Protein AF-M0JPA0-F1 (afdb_monomer)

pLDDT: mean 75.86, std 19.76, range [36.34, 96.12]

Solvent-accessible surface area (backbone atoms only — not comparable to full-atom values): 8703 Å² total; per-residue (Å²): 138,86,82,82,80,77,82,80,72,77,77,80,77,82,48,93,66,54,75,71,57,36,39,52,51,36,43,77,60,64,25,56,54,68,60,47,48,53,40,27,47,50,42,31,43,78,72,71,44,73,45,43,54,79,42,71,69,46,37,54,45,52,39,51,20,42,52,55,28,49,36,62,58,42,72,42,94,70,79,52,54,17,55,51,54,22,38,56,54,23,39,57,48,49,53,71,74,44,82,67,67,66,46,50,35,76,86,46,50,45,56,50,38,53,47,46,22,47,35,35,29,66,62,34,40,74,71,63,37,51,94,77,70,86,80,76,72,74,70,79,84,74,88,69,80,83,84,129

Mean predicted aligned error: 11.28 Å

Foldseek 3Di:
DDDDPPPPPPDDDQDPDDPVLLQVLQVLLVAGLVQLLVQLCVQCVVVVHFKDDLDVVSLVSSLVSSQVSSCVRSVDPDDQQLLSVQLNVLSVVLSVVDPDIDHGCSPPVSSSSSSSSSRRSVVSVVVVSGPDDDPPPDDPCPPDDDDD

Radius of gyration: 16.97 Å; Cα contacts (8 Å, |Δi|>4): 150; chains: 1; bounding box: 58×54×35 Å

Sequence (148 aa):
MTTQRSTDNPKPKRVNIDSTQFQEVFANYGISLPDMEDALTSRLNDRGWKTYEPTDQFRDALCRSFRDAYLQESEKLVIPDAVDAAAEDATYWIARRYSAKGEALEDQIVPTYLGLIASVIPEYSRRGLDPHGEVQFLPPEDGTAPPR

Organism: NCBI:txid662475

Secondary structure (DSSP, 8-state):
---------PPPP-----HHHHHHHHHTTT--HHHHHHHHHHHHHHTT--B---SHHHHHHHHHHHHHHHHHH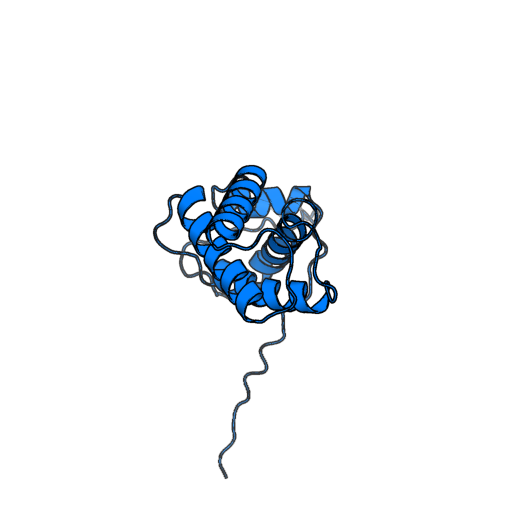H--SS--HHHHHHHHHHHHHHHHH--STT-BIIIIIHHHHHHHHHHHHHHHHHTT---S------------PPP-

Structure (mmCIF, N/CA/C/O backbone):
data_AF-M0JPA0-F1
#
_entry.id   AF-M0JPA0-F1
#
loop_
_atom_site.group_PDB
_atom_site.id
_atom_site.type_symbol
_atom_site.label_atom_id
_atom_site.label_alt_id
_atom_site.label_comp_id
_atom_site.label_asym_id
_atom_site.label_entity_id
_atom_site.label_seq_id
_atom_site.pdbx_PDB_ins_code
_atom_site.Cartn_x
_atom_site.Cartn_y
_atom_site.Cartn_z
_atom_site.occupancy
_atom_site.B_iso_or_equiv
_atom_site.auth_seq_id
_atom_site.auth_comp_id
_atom_site.auth_asym_id
_atom_site.auth_atom_id
_atom_site.pdbx_PDB_model_num
ATOM 1 N N . MET A 1 1 ? 9.230 -43.825 3.239 1.00 41.62 1 MET A N 1
ATOM 2 C CA . MET A 1 1 ? 9.476 -42.669 4.127 1.00 41.62 1 MET A CA 1
ATOM 3 C C . MET A 1 1 ? 9.534 -41.440 3.237 1.00 41.62 1 MET A C 1
ATOM 5 O O . MET A 1 1 ? 10.427 -41.363 2.407 1.00 41.62 1 MET A O 1
ATOM 9 N N . THR A 1 2 ? 8.520 -40.577 3.301 1.00 36.34 2 THR A N 1
ATOM 10 C CA . THR A 1 2 ? 8.343 -39.438 2.383 1.00 36.34 2 THR A CA 1
ATOM 11 C C . THR A 1 2 ? 8.893 -38.180 3.043 1.00 36.34 2 THR A C 1
ATOM 13 O O . THR A 1 2 ? 8.394 -37.768 4.085 1.00 36.34 2 THR A O 1
ATOM 16 N N . THR A 1 3 ? 9.930 -37.585 2.460 1.00 39.16 3 THR A N 1
ATOM 17 C CA . THR A 1 3 ? 10.554 -36.358 2.967 1.00 39.16 3 THR A CA 1
ATOM 18 C C . THR A 1 3 ? 9.770 -35.142 2.467 1.00 39.16 3 THR A C 1
ATOM 20 O O . THR A 1 3 ? 9.859 -34.792 1.291 1.00 39.16 3 THR A O 1
ATOM 23 N N . GLN A 1 4 ? 8.993 -34.499 3.344 1.00 39.09 4 GLN A N 1
ATOM 24 C CA . GLN A 1 4 ? 8.425 -33.169 3.096 1.00 39.09 4 GLN A CA 1
ATOM 25 C C . GLN A 1 4 ? 9.561 -32.136 3.077 1.00 39.09 4 GLN A C 1
ATOM 27 O O . GLN A 1 4 ? 10.191 -31.875 4.100 1.00 39.09 4 GLN A O 1
ATOM 32 N N . ARG A 1 5 ? 9.830 -31.539 1.910 1.00 38.91 5 ARG A N 1
ATOM 33 C CA . ARG A 1 5 ? 10.585 -30.283 1.814 1.00 38.91 5 ARG A CA 1
ATOM 34 C C . ARG A 1 5 ? 9.659 -29.149 2.244 1.00 38.91 5 ARG A C 1
ATOM 36 O O . ARG A 1 5 ? 8.875 -28.660 1.438 1.00 38.91 5 ARG A O 1
ATOM 43 N N . SER A 1 6 ? 9.751 -28.740 3.503 1.00 40.25 6 SER A N 1
ATOM 44 C CA . SER A 1 6 ? 9.274 -27.426 3.925 1.00 40.25 6 SER A CA 1
ATOM 45 C C . SER A 1 6 ? 10.216 -26.386 3.324 1.00 40.25 6 SER A C 1
ATOM 47 O O . SER A 1 6 ? 11.359 -26.256 3.756 1.00 40.25 6 SER A O 1
ATOM 49 N N . THR A 1 7 ? 9.774 -25.689 2.281 1.00 40.88 7 THR A N 1
ATOM 50 C CA . THR A 1 7 ? 10.427 -24.471 1.794 1.00 40.88 7 THR A CA 1
ATOM 51 C C . THR A 1 7 ? 10.186 -23.366 2.819 1.00 40.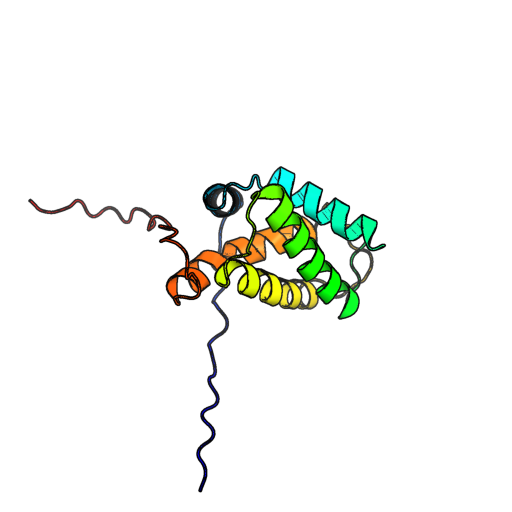88 7 THR A C 1
ATOM 53 O O . THR A 1 7 ? 9.255 -22.575 2.692 1.00 40.88 7 THR A O 1
ATOM 56 N N . ASP A 1 8 ? 10.998 -23.370 3.876 1.00 36.84 8 ASP A N 1
ATOM 57 C CA . ASP A 1 8 ? 11.155 -22.260 4.813 1.00 36.84 8 ASP A CA 1
ATOM 58 C C . ASP A 1 8 ? 11.841 -21.124 4.048 1.00 36.84 8 ASP A C 1
ATOM 60 O O . ASP A 1 8 ? 13.065 -21.034 3.981 1.00 36.84 8 ASP A O 1
ATOM 64 N N . ASN A 1 9 ? 11.046 -20.338 3.323 1.00 40.16 9 ASN A N 1
ATOM 65 C CA . ASN A 1 9 ? 11.548 -19.161 2.636 1.00 40.16 9 ASN A CA 1
ATOM 66 C C . ASN A 1 9 ? 11.737 -18.088 3.722 1.00 40.16 9 ASN A C 1
ATOM 68 O O . ASN A 1 9 ? 10.741 -17.654 4.312 1.00 40.16 9 ASN A O 1
ATOM 72 N N . PRO A 1 10 ? 12.975 -17.683 4.062 1.00 42.41 10 PRO A N 1
ATOM 73 C CA . PRO A 1 10 ? 13.196 -16.770 5.171 1.00 42.41 10 PRO A CA 1
ATOM 74 C C . PRO A 1 10 ? 12.540 -15.431 4.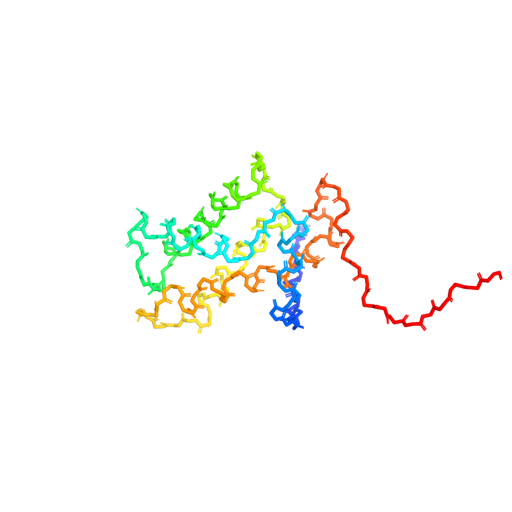846 1.00 42.41 10 PRO A C 1
ATOM 76 O O . PRO A 1 10 ? 12.880 -14.793 3.841 1.00 42.41 10 PRO A O 1
ATOM 79 N N . LYS A 1 11 ? 11.597 -15.015 5.702 1.00 45.84 11 LYS A N 1
ATOM 80 C CA . LYS A 1 11 ? 10.946 -13.702 5.613 1.00 45.84 11 LYS A CA 1
ATOM 81 C C . LYS A 1 11 ? 12.022 -12.618 5.470 1.00 45.84 11 LYS A C 1
ATOM 83 O O . LYS A 1 11 ? 13.014 -12.663 6.209 1.00 45.84 11 LYS A O 1
ATOM 88 N N . PRO A 1 12 ? 11.879 -11.684 4.521 1.00 42.75 12 PRO A N 1
ATOM 89 C CA . PRO A 1 12 ? 12.904 -10.688 4.244 1.00 42.75 12 PRO A CA 1
ATOM 90 C C . PRO A 1 12 ? 13.211 -9.852 5.494 1.00 42.75 12 PRO A C 1
ATOM 92 O O . PRO A 1 12 ? 12.316 -9.465 6.252 1.00 42.75 12 PRO A O 1
ATOM 95 N N . LYS A 1 13 ? 14.504 -9.600 5.741 1.00 44.31 13 LYS A N 1
ATOM 96 C CA . LYS A 1 13 ? 14.943 -8.685 6.801 1.00 44.31 13 LYS A CA 1
ATOM 97 C C . LYS A 1 13 ? 14.531 -7.270 6.398 1.00 44.31 13 LYS A C 1
ATOM 99 O O . LYS A 1 13 ? 14.837 -6.846 5.291 1.00 44.31 13 LYS A O 1
ATOM 104 N N . ARG A 1 14 ? 13.867 -6.548 7.306 1.00 45.69 14 ARG A N 1
ATOM 105 C CA . ARG A 1 14 ? 13.500 -5.137 7.111 1.00 45.69 14 ARG A CA 1
ATOM 106 C C . ARG A 1 14 ? 14.765 -4.327 6.836 1.00 45.69 14 ARG A C 1
ATOM 108 O O . ARG A 1 14 ? 15.631 -4.247 7.707 1.00 45.69 14 ARG A O 1
ATOM 115 N N . VAL A 1 15 ? 14.873 -3.764 5.640 1.00 45.22 15 VAL A N 1
ATOM 116 C CA . VAL A 1 15 ? 15.896 -2.767 5.327 1.00 45.22 15 VAL A CA 1
ATOM 117 C C . VAL A 1 15 ? 15.430 -1.459 5.969 1.00 45.22 15 VAL A C 1
ATOM 119 O O . VAL A 1 15 ? 14.262 -1.093 5.842 1.00 45.22 15 VAL A O 1
ATOM 122 N N . ASN A 1 16 ? 16.293 -0.801 6.743 1.00 42.91 16 ASN A N 1
ATOM 123 C CA . ASN A 1 16 ? 15.971 0.493 7.340 1.00 42.91 16 ASN A CA 1
ATOM 124 C C . ASN A 1 16 ? 16.160 1.548 6.245 1.00 42.91 16 ASN A C 1
ATOM 126 O O . ASN A 1 16 ? 17.289 1.934 5.961 1.00 42.91 16 ASN A O 1
ATOM 130 N N . ILE A 1 17 ? 15.071 1.878 5.560 1.00 53.06 17 ILE A N 1
ATOM 131 C CA . ILE A 1 17 ? 15.037 2.788 4.417 1.00 53.06 17 ILE A CA 1
ATOM 132 C C . ILE A 1 17 ? 14.439 4.112 4.919 1.00 53.06 17 ILE A C 1
ATOM 134 O O . ILE A 1 17 ? 13.394 4.100 5.569 1.00 53.06 17 ILE A O 1
ATOM 138 N N . ASP A 1 18 ? 15.124 5.232 4.683 1.00 60.00 18 ASP A N 1
ATOM 139 C CA . ASP A 1 18 ? 14.620 6.575 5.007 1.00 60.00 18 ASP A CA 1
ATOM 140 C C . ASP A 1 18 ? 13.542 7.020 4.001 1.00 60.00 18 ASP A C 1
ATOM 142 O O . ASP A 1 18 ? 13.495 6.537 2.869 1.00 60.00 18 ASP A O 1
ATOM 146 N N . SER A 1 19 ? 12.694 7.983 4.378 1.00 57.53 19 SER A N 1
ATOM 147 C CA . SER A 1 19 ? 11.539 8.424 3.572 1.00 57.53 19 SER A CA 1
ATOM 148 C C . SER A 1 19 ? 11.883 8.814 2.128 1.00 57.53 19 SER A C 1
ATOM 150 O O . SER A 1 19 ? 11.114 8.538 1.210 1.00 57.53 19 SER A O 1
ATOM 152 N N . THR A 1 20 ? 13.063 9.398 1.912 1.00 61.78 20 THR A N 1
ATOM 153 C CA . THR A 1 20 ? 13.574 9.758 0.580 1.00 61.78 20 THR A CA 1
ATOM 154 C C . THR A 1 20 ? 13.794 8.531 -0.303 1.00 61.78 20 THR A C 1
ATOM 156 O O . THR A 1 20 ? 13.445 8.541 -1.479 1.00 61.78 20 THR A O 1
ATOM 159 N N . GLN A 1 21 ? 14.304 7.442 0.269 1.00 70.38 21 GLN A N 1
ATOM 160 C CA . GLN A 1 21 ? 14.533 6.204 -0.467 1.00 70.38 21 GLN A CA 1
ATOM 161 C C . GLN A 1 21 ? 13.214 5.469 -0.769 1.00 70.38 21 GLN A C 1
ATOM 163 O O . GLN A 1 21 ? 13.128 4.772 -1.776 1.00 70.38 21 GLN A O 1
ATOM 168 N N . PHE A 1 22 ? 12.152 5.644 0.035 1.00 77.44 22 PHE A N 1
ATOM 169 C CA . PHE A 1 22 ? 10.819 5.126 -0.322 1.00 77.44 22 PHE A CA 1
ATOM 170 C C . PHE A 1 22 ? 10.293 5.767 -1.603 1.00 77.44 22 PHE A C 1
ATOM 172 O O . PHE A 1 22 ? 9.773 5.072 -2.477 1.00 77.44 22 PHE A O 1
ATOM 179 N N . GLN A 1 23 ? 10.454 7.087 -1.716 1.00 78.25 23 GLN A N 1
ATOM 180 C CA . GLN A 1 23 ? 10.022 7.837 -2.887 1.00 78.25 23 GLN A CA 1
ATOM 181 C C . GLN A 1 23 ? 10.764 7.376 -4.148 1.00 78.25 23 GLN A C 1
ATOM 183 O O . GLN A 1 23 ? 10.131 7.186 -5.182 1.00 78.25 23 GLN A O 1
ATOM 188 N N . GLU A 1 24 ? 12.073 7.121 -4.057 1.00 81.25 24 GLU A N 1
ATOM 189 C CA . GLU A 1 24 ? 12.865 6.588 -5.175 1.00 81.25 24 GLU A CA 1
ATOM 190 C C . GLU A 1 24 ? 12.394 5.194 -5.616 1.00 81.25 24 GLU A C 1
ATOM 192 O O . GLU A 1 24 ? 12.309 4.920 -6.814 1.00 81.25 24 GLU A O 1
ATOM 197 N N . VAL A 1 25 ? 12.028 4.317 -4.672 1.00 82.62 25 VAL A N 1
ATOM 198 C CA . VAL A 1 25 ? 11.514 2.977 -5.000 1.00 82.62 25 VAL A CA 1
ATOM 199 C C . VAL A 1 25 ? 10.234 3.074 -5.826 1.00 82.62 25 VAL A C 1
ATOM 201 O O . VAL A 1 25 ? 10.158 2.433 -6.869 1.00 82.62 25 VAL A O 1
ATOM 204 N N . PHE A 1 26 ? 9.246 3.867 -5.404 1.00 84.00 26 PHE A N 1
ATOM 205 C CA . PHE A 1 26 ? 7.999 4.027 -6.164 1.00 84.00 26 PHE A CA 1
ATOM 206 C C . PHE A 1 26 ? 8.211 4.777 -7.486 1.00 84.00 26 PHE A C 1
ATOM 208 O O . PHE A 1 26 ? 7.635 4.379 -8.503 1.00 84.00 26 PHE A O 1
ATOM 215 N N . ALA A 1 27 ? 9.109 5.766 -7.514 1.00 85.81 27 ALA A N 1
ATOM 216 C CA . ALA A 1 27 ? 9.463 6.485 -8.734 1.00 85.81 27 ALA A CA 1
ATOM 217 C C . ALA A 1 27 ? 10.040 5.552 -9.813 1.00 85.81 27 ALA A C 1
ATOM 219 O O . ALA A 1 27 ? 9.713 5.708 -10.989 1.00 85.81 27 ALA A O 1
ATOM 220 N N . ASN A 1 28 ? 10.803 4.519 -9.431 1.00 85.00 28 ASN A N 1
ATOM 221 C CA . ASN A 1 28 ? 11.289 3.495 -10.369 1.00 85.00 28 ASN A CA 1
ATOM 222 C C . ASN A 1 28 ? 10.156 2.689 -11.029 1.00 85.00 28 ASN A C 1
ATOM 224 O O . ASN A 1 28 ? 10.339 2.129 -12.109 1.00 85.00 28 ASN A O 1
ATOM 228 N N . TYR A 1 29 ? 8.974 2.642 -10.411 1.00 81.94 29 TYR A N 1
ATOM 229 C CA . TYR A 1 29 ? 7.777 2.035 -10.996 1.00 81.94 29 TYR A CA 1
ATOM 230 C C . TYR A 1 29 ? 6.888 3.035 -11.742 1.0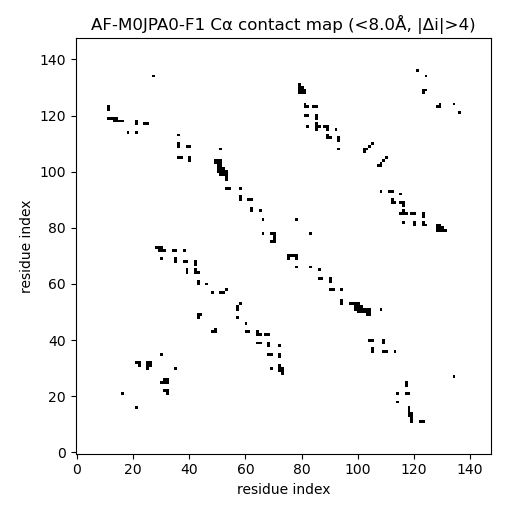0 81.94 29 TYR A C 1
ATOM 232 O O . TYR A 1 29 ? 5.838 2.620 -12.233 1.00 81.94 29 TYR A O 1
ATOM 240 N N . GLY A 1 30 ? 7.314 4.295 -11.867 1.00 84.81 30 GLY A N 1
ATOM 241 C CA . GLY A 1 30 ? 6.542 5.377 -12.479 1.00 84.81 30 GLY A CA 1
ATOM 242 C C . GLY A 1 30 ? 5.479 5.970 -11.557 1.00 84.81 30 GLY A C 1
ATOM 243 O O . GLY A 1 30 ? 4.587 6.650 -12.043 1.00 84.81 30 GLY A O 1
ATOM 244 N N . ILE A 1 31 ? 5.556 5.705 -10.250 1.00 88.69 31 ILE A N 1
ATOM 245 C CA . ILE A 1 31 ? 4.539 6.098 -9.274 1.00 88.69 31 ILE A CA 1
ATOM 246 C C . ILE A 1 31 ? 5.088 7.195 -8.363 1.00 88.69 31 ILE A C 1
ATOM 248 O O . ILE A 1 31 ? 6.174 7.080 -7.793 1.00 88.69 31 ILE A O 1
ATOM 252 N N . SER A 1 32 ? 4.299 8.245 -8.181 1.00 90.38 32 SER A N 1
ATOM 253 C CA . SER A 1 32 ? 4.526 9.280 -7.177 1.00 90.38 32 SER A CA 1
ATOM 254 C C . SER A 1 32 ? 4.013 8.803 -5.816 1.00 90.38 32 SER A C 1
ATOM 256 O O . SER A 1 32 ? 2.885 8.330 -5.701 1.00 90.38 32 SER A O 1
ATOM 258 N N . LEU A 1 33 ? 4.850 8.891 -4.776 1.00 87.69 33 LEU A N 1
ATOM 259 C CA . LEU A 1 33 ? 4.483 8.423 -3.435 1.00 87.69 33 LEU A CA 1
ATOM 260 C C . LEU A 1 33 ? 3.250 9.161 -2.866 1.00 87.69 33 LEU A C 1
ATOM 262 O O . LEU A 1 33 ? 2.349 8.461 -2.411 1.00 87.69 33 LEU A O 1
ATOM 266 N N . PRO A 1 34 ? 3.145 10.506 -2.941 1.00 89.75 34 PRO A N 1
ATOM 267 C CA . PRO A 1 34 ? 1.934 11.216 -2.517 1.00 89.75 34 PRO A CA 1
ATOM 268 C C . PRO A 1 34 ? 0.675 10.770 -3.269 1.00 89.75 34 PRO A C 1
ATOM 270 O O . PRO A 1 34 ? -0.350 10.509 -2.647 1.00 89.75 34 PRO A O 1
ATOM 273 N N . ASP A 1 35 ? 0.762 10.601 -4.592 1.00 91.31 35 ASP A N 1
ATOM 274 C CA . ASP A 1 35 ? -0.394 10.180 -5.395 1.00 91.31 35 ASP A CA 1
ATOM 275 C C . ASP A 1 35 ? -0.817 8.741 -5.044 1.00 91.31 35 ASP A C 1
ATOM 277 O O . ASP A 1 35 ? -2.004 8.427 -4.960 1.00 91.31 35 ASP A O 1
ATOM 281 N N . MET A 1 36 ? 0.149 7.874 -4.723 1.00 93.19 36 MET A N 1
ATOM 282 C CA . MET A 1 36 ? -0.112 6.521 -4.230 1.00 93.19 36 MET A CA 1
ATOM 283 C C . MET A 1 36 ? -0.761 6.508 -2.837 1.00 93.19 36 MET A C 1
ATOM 285 O O . MET A 1 36 ? -1.626 5.668 -2.575 1.00 93.19 36 MET A O 1
ATOM 289 N N . GLU A 1 37 ? -0.355 7.408 -1.937 1.00 92.19 37 GLU A N 1
ATOM 290 C CA . GLU A 1 37 ? -0.963 7.579 -0.610 1.00 92.19 37 GLU A CA 1
ATOM 291 C C . GLU A 1 37 ? -2.424 8.028 -0.725 1.00 92.19 37 GLU A C 1
ATOM 293 O O . GLU A 1 37 ? -3.312 7.415 -0.115 1.00 92.19 37 GLU A O 1
ATOM 298 N N . ASP A 1 38 ? -2.687 9.031 -1.562 1.00 92.50 38 ASP A N 1
ATOM 299 C CA . ASP A 1 38 ? -4.030 9.548 -1.825 1.00 92.50 38 ASP A CA 1
ATOM 300 C C . ASP A 1 38 ? -4.917 8.490 -2.497 1.00 92.50 38 ASP A C 1
ATOM 302 O O . ASP A 1 38 ? -6.041 8.232 -2.046 1.00 92.50 38 ASP A O 1
ATOM 306 N N . ALA A 1 39 ? -4.406 7.807 -3.526 1.00 93.88 39 ALA A N 1
ATOM 307 C CA . ALA A 1 39 ? -5.128 6.746 -4.219 1.00 93.88 39 ALA A CA 1
ATOM 308 C C . ALA A 1 39 ? -5.459 5.578 -3.277 1.00 93.88 39 ALA A C 1
ATOM 310 O O . ALA A 1 39 ? -6.605 5.122 -3.232 1.00 93.88 39 ALA A O 1
ATOM 311 N N . LEU A 1 40 ? -4.500 5.109 -2.471 1.00 94.88 40 LEU A N 1
ATOM 312 C CA . LEU A 1 40 ? -4.731 4.027 -1.511 1.00 94.88 40 LEU A CA 1
ATOM 313 C C . LEU A 1 40 ? -5.774 4.417 -0.453 1.00 94.88 40 LEU A C 1
ATOM 315 O O . LEU A 1 40 ? -6.685 3.634 -0.159 1.00 94.88 40 LEU A O 1
ATOM 319 N N . THR A 1 41 ? -5.676 5.630 0.089 1.00 93.44 41 THR A N 1
ATOM 320 C CA . THR A 1 41 ? -6.631 6.159 1.072 1.00 93.44 41 THR A CA 1
ATOM 321 C C . THR A 1 41 ? -8.033 6.262 0.474 1.00 93.44 41 THR A C 1
ATOM 323 O O . THR A 1 41 ? -9.004 5.794 1.075 1.00 93.44 41 THR A O 1
ATOM 326 N N . SER A 1 42 ? -8.146 6.794 -0.745 1.00 94.00 42 SER A N 1
ATOM 327 C CA . SER A 1 42 ? -9.404 6.871 -1.492 1.00 94.00 42 SER A CA 1
ATOM 328 C C . SER A 1 42 ? -10.032 5.485 -1.687 1.00 94.00 42 SER A C 1
ATOM 330 O O . SER A 1 42 ? -11.194 5.279 -1.335 1.00 94.00 42 SER A O 1
ATOM 332 N N . ARG A 1 43 ? -9.250 4.484 -2.117 1.00 94.31 43 ARG A N 1
ATOM 333 C CA . ARG A 1 43 ? -9.732 3.105 -2.319 1.00 94.31 43 ARG A CA 1
ATOM 334 C C . ARG A 1 43 ? -10.186 2.424 -1.028 1.00 94.31 43 ARG A C 1
ATOM 336 O O . ARG A 1 43 ? -11.152 1.660 -1.044 1.00 94.31 43 ARG A O 1
ATOM 343 N N . LEU A 1 44 ? -9.509 2.669 0.093 1.00 93.75 44 LEU A N 1
ATOM 344 C CA . LEU A 1 44 ? -9.946 2.175 1.403 1.00 93.75 44 LEU A CA 1
ATOM 345 C C . LEU A 1 44 ? -11.272 2.815 1.832 1.00 93.75 44 LEU A C 1
ATOM 347 O O . LEU A 1 44 ? -12.189 2.093 2.236 1.00 93.75 44 LEU A O 1
ATOM 351 N N . ASN A 1 45 ? -11.399 4.132 1.657 1.00 92.44 45 ASN A N 1
ATOM 352 C CA . ASN A 1 45 ? -12.620 4.875 1.960 1.00 92.44 45 ASN A CA 1
ATOM 353 C C . ASN A 1 45 ? -13.811 4.400 1.114 1.00 92.44 45 ASN A C 1
ATOM 355 O O . ASN A 1 45 ? -14.887 4.161 1.667 1.00 92.44 45 ASN A O 1
ATOM 359 N N . ASP A 1 46 ? -13.614 4.180 -0.189 1.00 93.69 46 ASP A N 1
ATOM 360 C CA . ASP A 1 46 ? -14.634 3.643 -1.105 1.00 93.69 46 ASP A CA 1
ATOM 361 C C . ASP A 1 46 ? -15.121 2.248 -0.689 1.00 93.69 46 ASP A C 1
ATOM 363 O O . ASP A 1 46 ? -16.286 1.892 -0.872 1.00 93.69 46 ASP A O 1
ATOM 367 N N . ARG A 1 47 ? -14.234 1.451 -0.084 1.00 92.50 47 ARG A N 1
ATOM 368 C CA . ARG A 1 47 ? -14.546 0.123 0.466 1.00 92.50 47 ARG A CA 1
ATOM 369 C C . ARG A 1 47 ? -15.150 0.176 1.875 1.00 92.50 47 ARG A C 1
ATOM 371 O O . ARG A 1 47 ? -15.421 -0.877 2.449 1.00 92.50 47 ARG A O 1
ATOM 378 N N . GLY A 1 48 ? -15.378 1.369 2.425 1.00 93.12 48 GLY A N 1
ATOM 379 C CA . GLY A 1 48 ? -16.004 1.585 3.731 1.00 93.12 48 GLY A CA 1
ATOM 380 C C . GLY A 1 48 ? -15.036 1.614 4.916 1.00 93.12 48 GLY A C 1
ATOM 381 O O . GLY A 1 48 ? -15.489 1.696 6.058 1.00 93.12 48 GLY A O 1
ATOM 382 N N . TRP A 1 49 ? -13.725 1.585 4.676 1.00 92.12 49 TRP A N 1
ATOM 383 C CA . TRP A 1 49 ? -12.709 1.643 5.725 1.00 92.12 49 TRP A CA 1
ATOM 384 C C . TRP A 1 49 ? -12.198 3.071 5.865 1.00 92.12 49 TRP A C 1
ATOM 386 O O . TRP A 1 49 ? -11.476 3.553 5.004 1.00 92.12 49 TRP A O 1
ATOM 396 N N . LYS A 1 50 ? -12.573 3.738 6.962 1.00 88.19 50 LYS A N 1
ATOM 397 C CA . LYS A 1 50 ? -12.096 5.093 7.308 1.00 88.19 50 LYS A CA 1
ATOM 398 C C . LYS A 1 50 ? -11.026 5.097 8.394 1.00 88.19 50 LYS A C 1
ATOM 400 O O . LYS A 1 50 ? -10.301 6.070 8.561 1.00 88.19 50 LYS A O 1
ATOM 405 N N . THR A 1 51 ? -10.961 4.020 9.166 1.00 89.38 51 THR A N 1
ATOM 406 C CA . THR A 1 51 ? -10.006 3.829 10.255 1.00 89.38 51 THR A CA 1
ATOM 407 C C . THR A 1 51 ? -9.474 2.410 10.216 1.00 89.38 51 THR A C 1
ATOM 409 O O . THR A 1 51 ? -10.070 1.514 9.611 1.00 89.38 51 THR A O 1
ATOM 412 N N . TYR A 1 52 ? -8.331 2.209 10.862 1.00 88.12 52 TYR A N 1
ATOM 413 C CA . TYR A 1 52 ? -7.747 0.892 11.021 1.00 88.12 52 TYR A CA 1
ATOM 414 C C . TYR A 1 52 ? -8.655 -0.037 11.821 1.00 88.12 52 TYR A C 1
ATOM 416 O O . TYR A 1 52 ? -9.109 0.318 12.915 1.00 88.12 52 TYR A O 1
ATOM 424 N N . GLU A 1 53 ? -8.815 -1.267 11.333 1.00 89.69 53 GLU A N 1
ATOM 425 C CA . GLU A 1 53 ? -9.412 -2.360 12.091 1.00 89.69 53 GLU A CA 1
ATOM 426 C C . GLU A 1 53 ? -8.484 -3.583 12.083 1.00 89.69 53 GLU A C 1
ATOM 428 O O . GLU A 1 53 ? -8.079 -4.027 11.009 1.00 89.69 53 GLU A O 1
ATOM 433 N N . PRO A 1 54 ? -8.162 -4.185 13.244 1.00 87.75 54 PRO A N 1
ATOM 434 C CA . PRO A 1 54 ? -7.280 -5.350 13.325 1.00 87.75 54 PRO A CA 1
ATOM 435 C C . PRO A 1 54 ? -8.030 -6.637 12.943 1.00 87.75 54 PRO A C 1
ATOM 437 O O . PRO A 1 54 ? -8.207 -7.544 13.754 1.00 87.75 54 PRO A O 1
ATOM 440 N N . THR A 1 55 ? -8.523 -6.700 11.708 1.00 91.19 55 THR A N 1
ATOM 441 C CA . THR A 1 55 ? -9.285 -7.832 11.168 1.00 91.19 55 THR A CA 1
ATOM 442 C C . THR A 1 55 ? -8.663 -8.330 9.873 1.00 91.19 55 THR A C 1
ATOM 444 O O . THR A 1 55 ? -8.058 -7.561 9.125 1.00 91.19 55 THR A O 1
ATOM 447 N N . ASP A 1 56 ? -8.854 -9.612 9.561 1.00 91.25 56 ASP A N 1
ATOM 448 C CA . ASP A 1 56 ? -8.413 -10.157 8.272 1.00 91.25 56 ASP A CA 1
ATOM 449 C C . ASP A 1 56 ? -9.131 -9.486 7.092 1.00 91.25 56 ASP A C 1
ATOM 451 O O . ASP A 1 56 ? -8.519 -9.258 6.056 1.00 91.25 56 ASP A O 1
ATOM 455 N N . GLN A 1 57 ? -10.382 -9.047 7.275 1.00 93.50 57 GLN A N 1
ATOM 456 C CA . GLN A 1 57 ? -11.115 -8.295 6.249 1.00 93.50 57 GLN A CA 1
ATOM 457 C C . GLN A 1 57 ? -10.455 -6.952 5.925 1.00 93.50 57 GLN A C 1
ATOM 459 O O . GLN A 1 57 ? -10.367 -6.584 4.755 1.00 93.50 57 GLN A O 1
ATOM 464 N N . PHE A 1 58 ? -9.973 -6.230 6.940 1.00 92.50 58 PHE A N 1
ATOM 465 C CA . PHE A 1 58 ? -9.231 -4.992 6.722 1.00 92.50 58 PHE A CA 1
ATOM 466 C C . PHE A 1 58 ? -7.911 -5.262 5.997 1.00 92.50 58 PHE A C 1
ATOM 468 O O . PHE A 1 58 ? -7.547 -4.520 5.093 1.00 92.50 58 PHE A O 1
ATOM 475 N N . ARG A 1 59 ? -7.205 -6.342 6.348 1.00 92.62 59 ARG A N 1
ATOM 476 C CA . ARG A 1 59 ? -5.949 -6.726 5.685 1.00 92.62 59 ARG A CA 1
ATOM 477 C C . ARG A 1 59 ? -6.167 -7.068 4.212 1.00 92.62 59 ARG A C 1
ATOM 479 O O . ARG A 1 59 ? -5.437 -6.567 3.359 1.00 92.62 59 ARG A O 1
ATOM 486 N N . ASP A 1 60 ? -7.200 -7.849 3.914 1.00 93.75 60 ASP A N 1
ATOM 487 C CA . ASP A 1 60 ? -7.596 -8.169 2.543 1.00 93.75 60 ASP A CA 1
ATOM 488 C C . ASP A 1 60 ? -7.991 -6.905 1.773 1.00 93.75 60 ASP A C 1
ATOM 490 O O . ASP A 1 60 ? -7.623 -6.740 0.608 1.00 93.75 60 ASP A O 1
ATOM 494 N N . ALA A 1 61 ? -8.721 -5.991 2.418 1.00 94.31 61 ALA A N 1
ATOM 495 C CA . ALA A 1 61 ? -9.084 -4.710 1.829 1.00 94.31 61 ALA A CA 1
ATOM 496 C C . ALA A 1 61 ? -7.853 -3.837 1.562 1.00 94.31 61 ALA A C 1
ATOM 498 O O . ALA A 1 61 ? -7.751 -3.283 0.477 1.00 94.31 61 ALA A O 1
ATOM 499 N N . LEU A 1 62 ? -6.900 -3.769 2.493 1.00 94.00 62 LEU A N 1
ATOM 500 C CA . LEU A 1 62 ? -5.657 -3.011 2.359 1.00 94.00 62 LEU A CA 1
ATOM 501 C C . LEU A 1 62 ? -4.814 -3.505 1.181 1.00 94.00 62 LEU A C 1
ATOM 503 O O . LEU A 1 62 ? -4.395 -2.704 0.348 1.00 94.00 62 LEU A O 1
ATOM 507 N N . CYS A 1 63 ? -4.635 -4.822 1.061 1.00 95.12 63 CYS A N 1
ATOM 508 C CA . CYS A 1 63 ? -3.915 -5.413 -0.064 1.00 95.12 63 CYS A CA 1
ATOM 509 C C . CYS A 1 63 ? -4.636 -5.150 -1.396 1.00 95.12 63 CYS A C 1
ATOM 511 O O . CYS A 1 63 ? -4.025 -4.679 -2.352 1.00 95.12 63 CYS A O 1
ATOM 513 N N . ARG A 1 64 ? -5.955 -5.377 -1.463 1.00 94.81 64 ARG A N 1
ATOM 514 C CA . ARG A 1 64 ? -6.738 -5.133 -2.688 1.00 94.81 64 ARG A CA 1
ATOM 515 C C . ARG A 1 64 ? -6.756 -3.659 -3.092 1.00 94.81 64 ARG A C 1
ATOM 517 O O . ARG A 1 64 ? -6.578 -3.365 -4.266 1.00 94.81 64 ARG A O 1
ATOM 524 N N . SER A 1 65 ? -6.932 -2.746 -2.139 1.00 96.12 65 SER A N 1
ATOM 525 C CA . SER A 1 65 ? -6.884 -1.303 -2.392 1.00 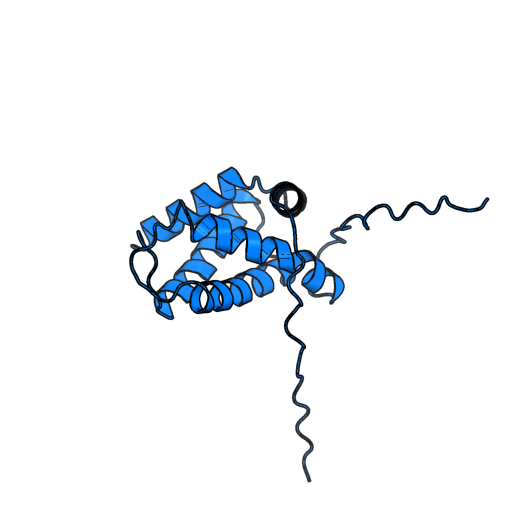96.12 65 SER A CA 1
ATOM 526 C C . SER A 1 65 ? -5.525 -0.868 -2.921 1.00 96.12 65 SER A C 1
ATOM 528 O O . SER A 1 65 ? -5.469 -0.047 -3.828 1.00 96.12 65 SER A O 1
ATOM 530 N N . PHE A 1 66 ? -4.440 -1.443 -2.400 1.00 95.88 66 PHE A N 1
ATOM 531 C CA . PHE A 1 66 ? -3.102 -1.184 -2.916 1.00 95.88 66 PHE A CA 1
ATOM 532 C C . PHE A 1 66 ? -2.936 -1.672 -4.351 1.00 95.88 66 PHE A C 1
ATOM 534 O O . PHE A 1 66 ? -2.394 -0.942 -5.169 1.00 95.88 66 PHE A O 1
ATOM 541 N N . ARG A 1 67 ? -3.426 -2.874 -4.673 1.00 94.69 67 ARG A N 1
ATOM 542 C CA . ARG A 1 67 ? -3.377 -3.411 -6.040 1.00 94.69 67 ARG A CA 1
ATOM 543 C C . ARG A 1 67 ? -4.105 -2.498 -7.028 1.00 94.69 67 ARG A C 1
ATOM 545 O O . ARG A 1 67 ? -3.553 -2.160 -8.071 1.00 94.69 67 ARG A O 1
ATOM 552 N N . ASP A 1 68 ? -5.308 -2.058 -6.667 1.00 94.12 68 ASP A N 1
ATOM 553 C CA . ASP A 1 68 ? -6.104 -1.146 -7.492 1.00 94.12 68 ASP A CA 1
ATOM 554 C C . ASP A 1 68 ? -5.422 0.224 -7.645 1.00 94.12 68 ASP A C 1
ATOM 556 O O . ASP A 1 68 ? -5.364 0.759 -8.751 1.00 94.12 68 ASP A O 1
ATOM 560 N N . ALA A 1 69 ? -4.883 0.777 -6.552 1.00 94.31 69 ALA A N 1
ATOM 561 C CA . ALA A 1 69 ? -4.141 2.037 -6.570 1.00 94.31 69 ALA A CA 1
ATOM 562 C C . ALA A 1 69 ? -2.869 1.926 -7.421 1.00 94.31 69 ALA A C 1
ATOM 564 O O . ALA A 1 69 ? -2.615 2.785 -8.252 1.00 94.31 69 ALA A O 1
ATOM 565 N N . TYR A 1 70 ? -2.115 0.831 -7.305 1.00 93.12 70 TYR A N 1
ATOM 566 C CA . TYR A 1 70 ? -0.895 0.620 -8.081 1.00 93.12 70 TYR A CA 1
ATOM 567 C C . TYR A 1 70 ? -1.190 0.596 -9.581 1.00 93.12 70 TYR A C 1
ATOM 569 O O . TYR A 1 70 ? -0.496 1.250 -10.353 1.00 93.12 70 TYR A O 1
ATOM 577 N N . LEU A 1 71 ? -2.210 -0.153 -10.009 1.00 92.12 71 LEU A N 1
ATOM 578 C CA . LEU A 1 71 ? -2.585 -0.244 -11.423 1.00 92.12 71 LEU A CA 1
ATOM 579 C C . LEU A 1 71 ? -3.084 1.099 -11.970 1.00 92.12 71 LEU A C 1
ATOM 581 O O . LEU A 1 71 ? -2.809 1.425 -13.122 1.00 92.12 71 LEU A O 1
ATOM 585 N N . GLN A 1 72 ? -3.785 1.879 -11.143 1.00 91.56 72 GLN A N 1
ATOM 586 C CA . GLN A 1 72 ? -4.215 3.228 -11.497 1.00 91.56 72 GLN A CA 1
ATOM 587 C C . GLN A 1 72 ? -3.021 4.176 -11.662 1.00 91.56 72 GLN A C 1
ATOM 589 O O . GLN A 1 72 ? -2.888 4.792 -12.714 1.00 91.56 72 GLN A O 1
ATOM 594 N N . GLU A 1 73 ? -2.150 4.263 -10.656 1.00 91.94 73 GLU A N 1
ATOM 595 C CA . GLU A 1 73 ? -1.074 5.261 -10.611 1.00 91.94 73 GLU A CA 1
ATOM 596 C C . GLU A 1 73 ? 0.122 4.907 -11.502 1.00 91.94 73 GLU A C 1
ATOM 598 O O . GLU A 1 73 ? 0.826 5.793 -11.971 1.00 91.94 73 GLU A O 1
ATOM 603 N N . SER A 1 74 ? 0.371 3.620 -11.763 1.00 88.25 74 SER A N 1
ATOM 604 C CA . SER A 1 74 ? 1.451 3.202 -12.675 1.00 88.25 74 SER A CA 1
ATOM 605 C C . SER A 1 74 ? 1.031 3.107 -14.138 1.00 88.25 74 SER A C 1
ATOM 607 O O . SER A 1 74 ? 1.885 2.856 -14.988 1.00 88.25 74 SER A O 1
ATOM 609 N N . GLU A 1 75 ? -0.272 3.203 -14.428 1.00 87.38 75 GLU A N 1
ATOM 610 C CA . GLU A 1 75 ? -0.869 2.926 -15.744 1.00 87.38 75 GLU A CA 1
ATOM 611 C C . GLU A 1 75 ? -0.510 1.532 -16.312 1.00 87.38 75 GLU A C 1
ATOM 613 O O . GLU A 1 75 ? -0.641 1.264 -17.512 1.00 87.38 75 GLU A O 1
ATOM 618 N N . LYS A 1 76 ? -0.044 0.607 -15.460 1.00 83.75 76 LYS A N 1
ATOM 619 C CA . LYS A 1 76 ? 0.327 -0.758 -15.850 1.00 83.75 76 LYS A CA 1
ATOM 620 C C . LYS A 1 76 ? -0.890 -1.673 -15.854 1.00 83.75 76 LYS A C 1
ATOM 622 O O . LYS A 1 76 ? -1.849 -1.494 -15.116 1.00 83.75 76 LYS A O 1
ATOM 627 N N . LEU A 1 77 ? -0.808 -2.728 -16.662 1.00 85.38 77 LEU A N 1
ATOM 628 C CA . LEU A 1 77 ? -1.839 -3.770 -16.731 1.00 85.38 77 LEU A CA 1
ATOM 629 C C . LEU A 1 77 ? -1.644 -4.884 -15.696 1.00 85.38 77 LEU A C 1
ATOM 631 O O . LEU A 1 77 ? -2.570 -5.649 -15.435 1.00 85.38 77 LEU A O 1
ATOM 635 N N . VAL A 1 78 ? -0.432 -5.016 -15.155 1.00 87.06 78 VAL A N 1
ATOM 636 C CA . VAL A 1 78 ? -0.034 -6.112 -14.268 1.00 87.06 78 VAL A CA 1
ATOM 637 C C . VAL A 1 78 ? 0.846 -5.562 -13.152 1.00 87.06 78 VAL A C 1
ATOM 639 O O . VAL A 1 78 ? 1.666 -4.670 -13.376 1.00 87.06 78 VAL A O 1
ATOM 642 N N . ILE A 1 79 ? 0.672 -6.115 -11.954 1.00 87.38 79 ILE A N 1
ATOM 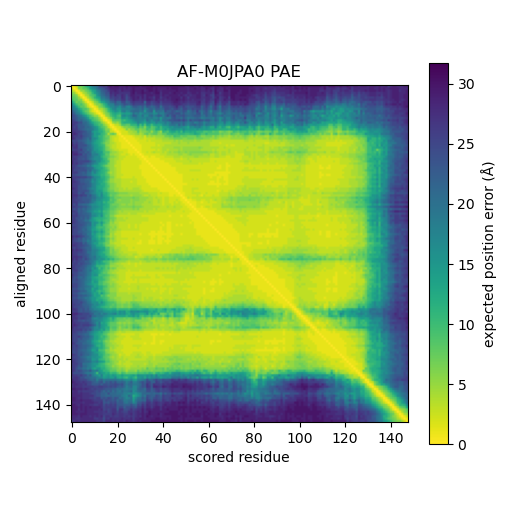643 C CA . ILE A 1 79 ? 1.496 -5.826 -10.781 1.00 87.38 79 ILE A CA 1
ATOM 644 C C . ILE A 1 79 ? 2.687 -6.791 -10.795 1.00 87.38 79 ILE A C 1
ATOM 646 O O . ILE A 1 79 ? 2.459 -7.994 -10.916 1.00 87.38 79 ILE A O 1
ATOM 650 N N . PRO A 1 80 ? 3.937 -6.312 -10.677 1.00 87.56 80 PRO A N 1
ATOM 651 C CA . PRO A 1 80 ? 5.095 -7.196 -10.555 1.00 87.56 80 PRO A CA 1
ATOM 652 C C . PRO A 1 80 ? 4.984 -8.106 -9.323 1.00 87.56 80 PRO A C 1
ATOM 654 O O . PRO A 1 80 ? 4.587 -7.635 -8.255 1.00 87.56 80 PRO A O 1
ATOM 657 N N . ASP A 1 81 ? 5.388 -9.377 -9.430 1.00 86.50 81 ASP A N 1
ATOM 658 C CA . ASP A 1 81 ? 5.246 -10.345 -8.326 1.00 86.50 81 ASP A CA 1
ATOM 659 C C . ASP A 1 81 ? 5.982 -9.885 -7.053 1.00 86.50 81 ASP A C 1
ATOM 661 O O . ASP A 1 81 ? 5.499 -10.089 -5.941 1.00 86.50 81 ASP A O 1
ATOM 665 N N . ALA A 1 82 ? 7.125 -9.204 -7.191 1.00 83.50 82 ALA A N 1
ATOM 666 C CA . ALA A 1 82 ? 7.870 -8.630 -6.072 1.00 83.50 82 ALA A CA 1
ATOM 667 C C . ALA A 1 82 ? 7.081 -7.539 -5.329 1.00 83.50 82 ALA A C 1
ATOM 669 O O . ALA A 1 82 ? 7.145 -7.456 -4.100 1.00 83.50 82 ALA A O 1
ATOM 670 N N . VAL A 1 83 ? 6.335 -6.712 -6.067 1.00 88.12 83 VAL A N 1
ATOM 671 C CA . VAL A 1 83 ? 5.463 -5.673 -5.503 1.00 88.12 83 VAL A CA 1
ATOM 672 C C . VAL A 1 83 ? 4.256 -6.318 -4.831 1.00 88.12 83 VAL A C 1
ATOM 674 O O . VAL A 1 83 ? 3.888 -5.926 -3.723 1.00 88.12 83 VAL A O 1
ATOM 677 N N . ASP A 1 84 ? 3.678 -7.337 -5.464 1.00 90.62 84 ASP A N 1
ATOM 678 C CA . ASP A 1 84 ? 2.516 -8.038 -4.933 1.00 90.62 84 ASP A CA 1
ATOM 679 C C . ASP A 1 84 ? 2.837 -8.789 -3.631 1.00 90.62 84 ASP A C 1
ATOM 681 O O . ASP A 1 84 ? 2.165 -8.612 -2.612 1.00 90.62 84 ASP A O 1
ATOM 685 N N . ALA A 1 85 ? 3.946 -9.531 -3.614 1.00 88.00 85 ALA A N 1
ATOM 686 C CA . ALA A 1 85 ? 4.443 -10.209 -2.421 1.00 88.00 85 ALA A CA 1
ATOM 687 C C . ALA A 1 85 ? 4.790 -9.220 -1.294 1.00 88.00 85 ALA A C 1
ATOM 689 O O . ALA A 1 85 ? 4.508 -9.487 -0.124 1.00 88.00 85 ALA A O 1
ATOM 690 N N . ALA A 1 86 ? 5.374 -8.060 -1.626 1.00 89.56 86 ALA A N 1
ATOM 691 C CA . ALA A 1 86 ? 5.654 -7.010 -0.647 1.00 89.56 86 ALA A CA 1
ATOM 692 C C . ALA A 1 86 ? 4.370 -6.446 -0.023 1.00 89.56 86 ALA A C 1
ATOM 694 O O . ALA A 1 86 ? 4.325 -6.234 1.191 1.00 89.56 86 ALA A O 1
ATOM 695 N N . ALA A 1 87 ? 3.327 -6.235 -0.829 1.00 92.44 87 ALA A N 1
ATOM 696 C CA . ALA A 1 87 ? 2.030 -5.762 -0.362 1.00 92.44 87 ALA A CA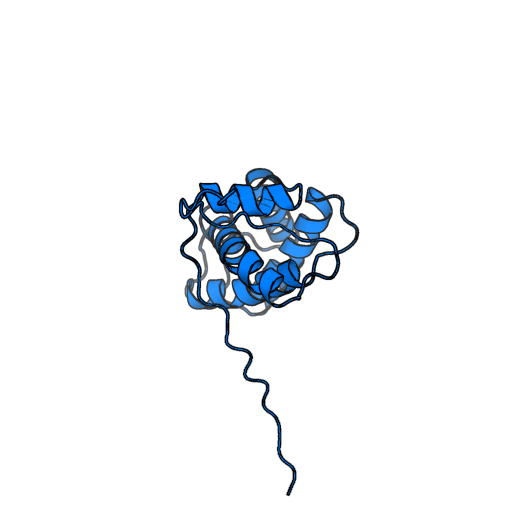 1
ATOM 697 C C . ALA A 1 87 ? 1.378 -6.754 0.608 1.00 92.44 87 ALA A C 1
ATOM 699 O O . ALA A 1 87 ? 0.964 -6.368 1.705 1.00 92.44 87 ALA A O 1
ATOM 700 N N . GLU A 1 88 ? 1.346 -8.040 0.254 1.00 91.81 88 GLU A N 1
ATOM 701 C CA . GLU A 1 88 ? 0.798 -9.083 1.125 1.00 91.81 88 GLU A CA 1
ATOM 702 C C . GLU A 1 88 ? 1.528 -9.137 2.474 1.00 91.81 88 GLU A C 1
ATOM 704 O O . GLU A 1 88 ? 0.886 -9.080 3.530 1.00 91.81 88 GLU A O 1
ATOM 709 N N . ASP A 1 89 ? 2.862 -9.151 2.461 1.00 89.94 89 ASP A N 1
ATOM 710 C CA . ASP A 1 89 ? 3.681 -9.171 3.677 1.00 89.94 89 ASP A CA 1
ATOM 711 C C . ASP A 1 89 ? 3.489 -7.926 4.550 1.00 89.94 89 ASP A C 1
ATOM 713 O O . ASP A 1 89 ? 3.390 -8.023 5.783 1.00 89.94 89 ASP A O 1
ATOM 717 N N . ALA A 1 90 ? 3.379 -6.752 3.925 1.00 89.88 90 ALA A N 1
ATOM 718 C CA . ALA A 1 90 ? 3.148 -5.501 4.629 1.00 89.88 90 ALA A CA 1
ATOM 719 C C . ALA A 1 90 ? 1.831 -5.535 5.425 1.00 89.88 90 ALA A C 1
ATOM 721 O O . ALA A 1 90 ? 1.795 -5.022 6.549 1.00 89.88 90 ALA A O 1
ATOM 722 N N . THR A 1 91 ? 0.783 -6.223 4.942 1.00 91.69 91 THR A N 1
ATOM 723 C CA . THR A 1 91 ? -0.474 -6.359 5.706 1.00 91.69 91 THR A CA 1
ATOM 724 C C . THR A 1 91 ? -0.279 -7.091 7.035 1.00 91.69 91 THR A C 1
ATOM 726 O O . THR A 1 91 ? -0.878 -6.718 8.046 1.00 91.69 91 THR A O 1
ATOM 729 N N . TYR A 1 92 ? 0.572 -8.123 7.071 1.00 88.00 92 TYR A N 1
ATOM 730 C CA . TYR A 1 92 ? 0.869 -8.868 8.298 1.00 88.00 92 TYR A CA 1
ATOM 731 C C . TYR A 1 92 ? 1.659 -8.013 9.288 1.00 88.00 92 TYR A C 1
ATOM 733 O O . TYR A 1 92 ? 1.521 -8.152 10.505 1.00 88.00 92 TYR A O 1
ATOM 741 N N . TRP A 1 93 ? 2.506 -7.120 8.783 1.00 87.62 93 TRP A N 1
ATOM 742 C CA . TRP A 1 93 ? 3.274 -6.216 9.625 1.00 87.62 93 TRP A CA 1
ATOM 743 C C . TRP A 1 93 ? 2.446 -5.070 10.180 1.00 87.62 93 TRP A C 1
ATOM 745 O O . TRP A 1 93 ? 2.649 -4.738 11.347 1.00 87.62 93 TRP A O 1
ATOM 755 N N . ILE A 1 94 ? 1.499 -4.531 9.412 1.00 87.12 94 ILE A N 1
ATOM 756 C CA . ILE A 1 94 ? 0.499 -3.589 9.925 1.00 87.12 94 ILE A CA 1
ATOM 757 C C . ILE A 1 94 ? -0.301 -4.245 11.052 1.00 87.12 94 ILE A C 1
ATOM 759 O O . ILE A 1 94 ? -0.333 -3.703 12.154 1.00 87.12 94 ILE A O 1
ATOM 763 N N . ALA A 1 95 ? -0.810 -5.463 10.839 1.00 86.69 95 ALA A N 1
ATOM 764 C CA . ALA A 1 95 ? -1.551 -6.209 11.859 1.00 86.69 95 ALA A CA 1
ATOM 765 C C . ALA A 1 95 ? -0.751 -6.458 13.147 1.00 86.69 95 ALA A C 1
ATOM 767 O O . ALA A 1 95 ? -1.293 -6.455 14.249 1.00 86.69 95 ALA A O 1
ATOM 768 N N . ARG A 1 96 ? 0.565 -6.667 13.019 1.00 84.25 96 ARG A N 1
ATOM 769 C CA . ARG A 1 96 ? 1.462 -6.861 14.165 1.00 84.25 96 ARG A CA 1
ATOM 770 C C . ARG A 1 96 ? 1.842 -5.550 14.859 1.00 84.25 96 ARG A C 1
ATOM 772 O O . ARG A 1 96 ? 2.146 -5.576 16.049 1.00 84.25 96 ARG A O 1
ATOM 779 N N . ARG A 1 97 ? 1.909 -4.439 14.121 1.00 81.56 97 ARG A N 1
ATOM 780 C CA . ARG A 1 97 ? 2.332 -3.125 14.632 1.00 81.56 97 ARG A CA 1
ATOM 781 C C . ARG A 1 97 ? 1.183 -2.375 15.296 1.00 81.56 97 ARG A C 1
ATOM 783 O O . ARG A 1 97 ? 1.410 -1.720 16.306 1.00 81.56 97 ARG A O 1
ATOM 790 N N . TYR A 1 98 ? -0.022 -2.514 14.758 1.00 81.19 98 TYR A N 1
ATOM 791 C CA . TYR A 1 98 ? -1.225 -1.849 15.236 1.00 81.19 98 TYR A CA 1
ATOM 792 C C . TYR A 1 98 ? -2.189 -2.884 15.809 1.00 81.19 98 TYR A C 1
ATOM 794 O O . TYR A 1 98 ? -2.749 -3.710 15.089 1.00 81.19 98 TYR A O 1
ATOM 802 N N . SER A 1 99 ? -2.374 -2.851 17.127 1.00 73.06 99 SER A N 1
ATOM 803 C CA . SER A 1 99 ? -3.237 -3.791 17.853 1.00 73.06 99 SER A CA 1
ATOM 804 C C . SER A 1 99 ? -4.605 -3.211 18.220 1.00 73.06 99 SER A C 1
ATOM 806 O O . SER A 1 99 ? -5.508 -3.970 18.568 1.00 73.06 99 SER A O 1
ATOM 808 N N . ALA A 1 100 ? -4.778 -1.889 18.138 1.00 74.12 100 ALA A N 1
ATOM 809 C CA . ALA A 1 100 ? -5.999 -1.194 18.532 1.00 74.12 100 ALA A CA 1
ATOM 810 C C . ALA A 1 100 ? -6.713 -0.581 17.321 1.00 74.12 100 ALA A C 1
ATOM 812 O O . ALA A 1 100 ? -6.078 0.009 16.453 1.00 74.12 100 ALA A O 1
ATOM 813 N N . LYS A 1 101 ? -8.043 -0.718 17.281 1.00 77.44 101 LYS A N 1
ATOM 814 C CA . LYS A 1 101 ? -8.913 -0.069 16.289 1.00 77.44 101 LYS A CA 1
ATOM 815 C C . LYS A 1 101 ? -8.900 1.450 16.474 1.00 77.44 101 LYS A C 1
ATOM 817 O O . LYS A 1 101 ? -8.859 1.925 17.606 1.00 77.44 101 LYS A O 1
ATOM 822 N N . GLY A 1 102 ? -9.059 2.182 15.372 1.00 78.50 102 GLY A N 1
ATOM 823 C CA . GLY A 1 102 ? -9.355 3.619 15.401 1.00 78.50 102 GLY A CA 1
ATOM 824 C C . GLY A 1 102 ? -8.212 4.533 14.972 1.00 78.50 102 GLY A C 1
ATOM 825 O O . GLY A 1 102 ? -8.426 5.738 14.909 1.00 78.50 102 GLY A O 1
ATOM 826 N N . GLU A 1 103 ? -7.045 3.985 14.634 1.00 81.81 103 GLU A N 1
ATOM 827 C CA . GLU A 1 103 ? -5.968 4.764 14.012 1.00 81.81 103 GLU A CA 1
ATOM 828 C C . GLU A 1 103 ? -6.421 5.311 12.652 1.00 81.81 103 GLU A C 1
ATOM 830 O O . GLU A 1 103 ? -7.082 4.608 11.873 1.00 81.81 103 GLU A O 1
ATOM 835 N N . ALA A 1 104 ? -6.070 6.567 12.376 1.00 81.94 104 ALA A N 1
ATOM 836 C CA . ALA A 1 104 ? -6.370 7.222 11.110 1.00 81.94 104 ALA A CA 1
ATOM 837 C C . ALA A 1 104 ? -5.575 6.571 9.969 1.00 81.94 104 ALA A C 1
ATOM 839 O O . ALA A 1 104 ? -4.385 6.264 10.109 1.00 81.94 104 ALA A O 1
ATOM 840 N N . LEU A 1 105 ? -6.247 6.337 8.839 1.00 82.25 105 LEU A N 1
ATOM 841 C CA . LEU A 1 105 ? -5.624 5.671 7.697 1.00 82.25 105 LEU A CA 1
ATOM 842 C C . LEU A 1 105 ? -4.541 6.540 7.063 1.00 82.25 105 LEU A C 1
ATOM 844 O O . LEU A 1 105 ? -3.421 6.068 6.896 1.00 82.25 105 LEU A O 1
ATOM 848 N N . GLU A 1 106 ? -4.884 7.792 6.775 1.00 81.31 106 GLU A N 1
ATOM 849 C CA . GLU A 1 106 ? -4.050 8.776 6.078 1.00 81.31 106 GLU A CA 1
ATOM 850 C C . GLU A 1 106 ? -2.790 9.169 6.861 1.00 81.31 106 GLU A C 1
ATOM 852 O O . GLU A 1 106 ? -1.712 9.246 6.285 1.00 81.31 106 GLU A O 1
ATOM 857 N N . ASP A 1 107 ? -2.887 9.316 8.185 1.00 75.06 107 ASP A N 1
ATOM 858 C CA . ASP A 1 107 ? -1.767 9.823 8.990 1.00 75.06 107 ASP A CA 1
ATOM 859 C C . ASP A 1 107 ? -0.735 8.752 9.361 1.00 75.06 107 ASP A C 1
ATOM 861 O O . ASP A 1 107 ? 0.437 9.052 9.591 1.00 75.06 107 ASP A O 1
ATOM 865 N N . GLN A 1 108 ? -1.172 7.498 9.516 1.00 82.25 108 GLN A N 1
ATOM 866 C CA . GLN A 1 108 ? -0.333 6.457 10.113 1.00 82.25 108 GLN A CA 1
ATOM 867 C C . GLN A 1 108 ? -0.304 5.169 9.306 1.00 82.25 108 GLN A C 1
ATOM 869 O O . GLN A 1 108 ? 0.776 4.639 9.037 1.00 82.25 108 GLN A O 1
ATOM 874 N N . ILE A 1 109 ? -1.466 4.628 8.945 1.00 87.88 109 ILE A N 1
ATOM 875 C CA . ILE A 1 109 ? -1.543 3.271 8.396 1.00 87.88 109 ILE A CA 1
ATOM 876 C C . ILE A 1 109 ? -1.031 3.226 6.966 1.00 87.88 109 ILE A C 1
ATOM 878 O O . ILE A 1 109 ? -0.204 2.373 6.659 1.00 87.88 109 ILE A O 1
ATOM 882 N N . VAL A 1 110 ? -1.501 4.135 6.114 1.00 90.50 110 VAL A N 1
ATOM 883 C CA . VAL A 1 110 ? -1.150 4.202 4.694 1.00 90.50 110 VAL A CA 1
ATOM 884 C C . VAL A 1 110 ? 0.338 4.526 4.505 1.00 90.50 110 VAL A C 1
ATOM 886 O O . VAL A 1 110 ? 1.015 3.697 3.886 1.00 90.50 110 VAL A O 1
ATOM 889 N N . PRO A 1 111 ? 0.902 5.584 5.126 1.00 88.50 111 PRO A N 1
ATOM 890 C CA . PRO A 1 111 ? 2.335 5.864 5.023 1.00 88.50 111 PRO A CA 1
ATOM 891 C C . PRO A 1 111 ? 3.196 4.709 5.547 1.00 88.50 111 PRO A C 1
ATOM 893 O O . PRO A 1 111 ? 4.173 4.297 4.919 1.00 88.50 111 PRO A O 1
ATOM 896 N N . THR A 1 112 ? 2.806 4.105 6.679 1.00 89.06 112 THR A N 1
ATOM 897 C CA . THR A 1 112 ? 3.540 2.956 7.233 1.00 89.06 112 THR A CA 1
ATOM 898 C C . THR 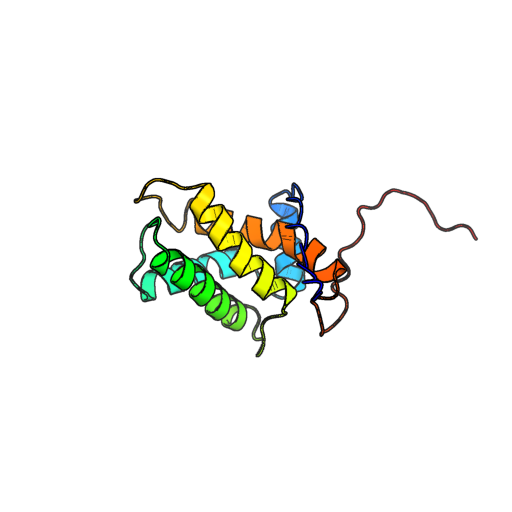A 1 112 ? 3.463 1.748 6.309 1.00 89.06 112 THR A C 1
ATOM 900 O O . THR A 1 112 ? 4.456 1.046 6.133 1.00 89.06 112 THR A O 1
ATOM 903 N N . TYR A 1 113 ? 2.299 1.479 5.726 1.00 91.06 113 TYR A N 1
ATOM 904 C CA . TYR A 1 113 ? 2.096 0.347 4.834 1.00 91.06 113 TYR A CA 1
ATOM 905 C C . TYR A 1 113 ? 2.932 0.484 3.556 1.00 91.06 113 TYR A C 1
ATOM 907 O O . TYR A 1 113 ? 3.649 -0.452 3.205 1.00 91.06 113 TYR A O 1
ATOM 915 N N . LEU A 1 114 ? 2.932 1.657 2.917 1.00 91.00 114 LEU A N 1
ATOM 916 C CA . LEU A 1 114 ? 3.746 1.912 1.725 1.00 91.00 114 LEU A CA 1
ATOM 917 C C . LEU A 1 114 ? 5.248 1.898 2.031 1.00 91.00 114 LEU A C 1
ATOM 919 O O . LEU A 1 114 ? 6.015 1.298 1.278 1.00 91.00 114 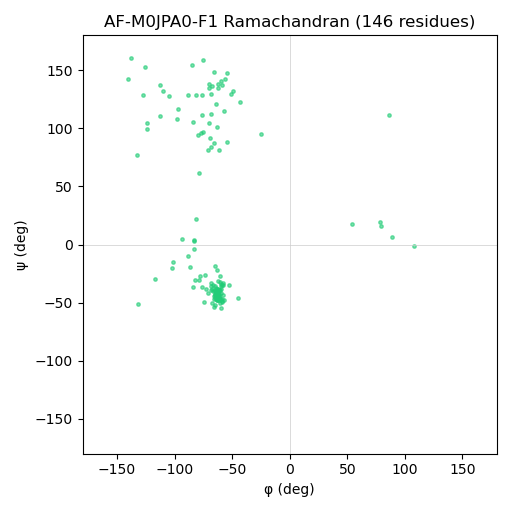LEU A O 1
ATOM 923 N N . GLY A 1 115 ? 5.671 2.460 3.168 1.00 87.19 115 GLY A N 1
ATOM 924 C CA . GLY A 1 115 ? 7.063 2.376 3.615 1.00 87.19 115 GLY A CA 1
ATOM 925 C C . GLY A 1 115 ? 7.515 0.929 3.847 1.00 87.19 115 GLY A C 1
ATOM 926 O O . GLY A 1 115 ? 8.619 0.539 3.465 1.00 87.19 115 GLY A O 1
ATOM 927 N N . LEU A 1 116 ? 6.642 0.086 4.410 1.00 88.38 116 LEU A N 1
ATOM 928 C CA . LEU A 1 116 ? 6.919 -1.341 4.571 1.00 88.38 116 LEU A CA 1
ATOM 929 C C . LEU A 1 116 ? 7.065 -2.048 3.220 1.00 88.38 116 LEU A C 1
ATOM 931 O O . LEU A 1 116 ? 8.004 -2.823 3.064 1.00 88.38 116 LEU A O 1
ATOM 935 N N . ILE A 1 117 ? 6.207 -1.757 2.244 1.00 89.94 117 ILE A N 1
ATOM 936 C CA . ILE A 1 117 ? 6.316 -2.305 0.885 1.00 89.94 117 ILE A CA 1
ATOM 937 C C . ILE A 1 117 ? 7.651 -1.909 0.249 1.00 89.94 117 ILE A C 1
ATOM 939 O O . ILE A 1 117 ? 8.438 -2.776 -0.140 1.00 89.94 117 ILE A O 1
ATOM 943 N N . ALA A 1 118 ? 7.950 -0.609 0.218 1.00 87.06 118 ALA A N 1
ATOM 944 C CA . ALA A 1 118 ? 9.181 -0.086 -0.363 1.00 87.06 118 ALA A CA 1
ATOM 945 C C . ALA A 1 118 ? 10.440 -0.668 0.302 1.00 87.06 118 ALA A C 1
ATOM 947 O O . ALA A 1 118 ? 11.429 -0.932 -0.379 1.00 87.06 118 ALA A O 1
ATOM 948 N N . SER A 1 119 ? 10.387 -0.957 1.609 1.00 84.31 119 SER A N 1
ATOM 949 C CA . SER A 1 119 ? 11.502 -1.568 2.347 1.00 84.31 119 SER A CA 1
ATOM 950 C C . SER A 1 119 ? 11.861 -2.993 1.916 1.00 84.31 119 SER A C 1
ATOM 952 O O . SER A 1 119 ? 12.958 -3.466 2.218 1.00 84.31 119 SER A O 1
ATOM 954 N N . VAL A 1 120 ? 10.952 -3.689 1.224 1.00 83.81 120 VAL A N 1
ATOM 955 C CA . VAL A 1 120 ? 11.091 -5.119 0.910 1.00 83.81 120 VAL A CA 1
ATOM 956 C C . VAL A 1 120 ? 11.178 -5.397 -0.576 1.00 83.81 120 VAL A C 1
ATOM 958 O O . VAL A 1 120 ? 11.856 -6.351 -0.960 1.00 83.81 120 VAL A O 1
ATOM 961 N N . ILE A 1 121 ? 10.553 -4.568 -1.414 1.00 83.62 121 ILE A N 1
ATOM 962 C CA . ILE A 1 121 ? 10.615 -4.708 -2.873 1.00 83.62 121 ILE A CA 1
ATOM 963 C C . ILE A 1 121 ? 12.048 -4.989 -3.376 1.00 83.62 121 ILE A C 1
ATOM 965 O O . ILE A 1 121 ? 12.199 -5.925 -4.166 1.00 83.62 121 ILE A O 1
ATOM 969 N N . PRO A 1 122 ? 13.114 -4.285 -2.924 1.00 79.56 122 PRO A N 1
ATOM 970 C CA . PRO A 1 122 ? 14.473 -4.563 -3.392 1.00 79.56 122 PRO A CA 1
ATOM 971 C C . PRO A 1 122 ? 14.938 -5.993 -3.094 1.00 79.56 122 PRO A C 1
ATOM 973 O O . PRO A 1 122 ? 15.596 -6.628 -3.916 1.00 79.56 122 PRO A O 1
ATOM 976 N N . GLU A 1 123 ? 14.581 -6.526 -1.927 1.00 78.62 123 GLU A N 1
ATOM 977 C CA . GLU A 1 123 ? 14.937 -7.885 -1.518 1.00 78.62 123 GLU A CA 1
ATOM 978 C C . GLU A 1 123 ? 14.136 -8.935 -2.300 1.00 78.62 123 GLU A C 1
ATOM 980 O O . GLU A 1 123 ? 14.702 -9.953 -2.700 1.00 78.62 123 GLU A O 1
ATOM 985 N N . TYR A 1 124 ? 12.851 -8.691 -2.581 1.00 78.75 124 TYR A N 1
ATOM 986 C CA . TYR A 1 124 ? 12.064 -9.592 -3.430 1.00 78.75 124 TYR A CA 1
ATOM 987 C C . TYR A 1 124 ? 12.525 -9.588 -4.885 1.00 78.75 124 TYR A C 1
ATOM 989 O O . TYR A 1 124 ? 12.666 -10.656 -5.482 1.00 78.75 124 TYR A O 1
ATOM 997 N N . SER A 1 125 ? 12.882 -8.420 -5.411 1.00 72.31 125 SER A N 1
ATOM 998 C CA . SER A 1 125 ? 13.432 -8.283 -6.762 1.00 72.31 125 SER A CA 1
ATOM 999 C C . SER A 1 125 ? 14.750 -9.057 -6.904 1.00 72.31 125 SER A C 1
ATOM 1001 O O . SER A 1 125 ? 14.919 -9.832 -7.843 1.00 72.31 125 SER A O 1
ATOM 1003 N N . ARG A 1 126 ? 15.655 -8.968 -5.912 1.00 73.50 126 ARG A N 1
ATOM 1004 C CA . ARG A 1 126 ? 16.910 -9.755 -5.883 1.00 73.50 126 ARG A CA 1
ATOM 1005 C C . ARG A 1 126 ? 16.695 -11.267 -5.859 1.00 73.50 126 ARG A C 1
ATOM 1007 O O . ARG A 1 126 ? 17.570 -12.011 -6.293 1.00 73.50 126 ARG A O 1
ATOM 1014 N N . ARG A 1 127 ? 15.560 -11.737 -5.336 1.00 69.25 127 ARG A N 1
ATOM 1015 C CA . ARG A 1 127 ? 15.209 -13.165 -5.282 1.00 69.25 127 ARG A CA 1
ATOM 1016 C C . ARG A 1 127 ? 14.593 -13.684 -6.584 1.00 69.25 127 ARG A C 1
ATOM 1018 O O . ARG A 1 127 ? 14.211 -14.850 -6.632 1.00 69.25 127 ARG A O 1
ATOM 1025 N N . GLY A 1 128 ? 14.519 -12.854 -7.626 1.00 64.56 128 GLY A N 1
ATOM 1026 C CA . GLY A 1 128 ? 13.994 -13.243 -8.934 1.00 64.56 128 GLY A CA 1
ATOM 1027 C C . GLY A 1 128 ? 12.468 -13.280 -9.000 1.00 64.56 128 GLY A C 1
ATOM 1028 O O . GLY A 1 128 ? 11.928 -13.909 -9.902 1.00 64.56 128 GLY A O 1
ATOM 1029 N N . LEU A 1 129 ? 11.774 -12.609 -8.071 1.00 62.28 129 LEU A N 1
ATOM 1030 C CA . LEU A 1 129 ? 10.321 -12.385 -8.133 1.00 62.28 129 LEU A CA 1
ATOM 1031 C C . LEU A 1 129 ? 9.959 -11.206 -9.054 1.00 62.28 129 LEU A C 1
ATOM 1033 O O . LEU A 1 129 ? 8.899 -10.614 -8.912 1.00 62.28 129 LEU A O 1
ATOM 1037 N N . ASP A 1 130 ? 10.833 -10.833 -9.986 1.00 58.25 130 ASP A N 1
ATOM 1038 C CA . ASP A 1 130 ? 10.523 -9.823 -10.993 1.00 58.25 130 ASP A CA 1
ATOM 1039 C C . ASP A 1 130 ? 10.739 -10.409 -12.400 1.00 58.25 130 ASP A C 1
ATOM 1041 O O . ASP A 1 130 ? 11.885 -10.622 -12.809 1.00 58.25 130 ASP A O 1
ATOM 1045 N N . PRO A 1 131 ? 9.663 -10.758 -13.133 1.00 42.31 131 PRO A N 1
ATOM 1046 C CA . PRO A 1 131 ? 9.771 -11.287 -14.490 1.00 42.31 131 PRO A CA 1
ATOM 1047 C C . PRO A 1 131 ? 9.902 -10.195 -15.568 1.00 42.31 131 PRO A C 1
ATOM 1049 O O . PRO A 1 131 ? 10.085 -10.534 -16.739 1.00 42.31 131 PRO A O 1
ATOM 1052 N N . HIS A 1 132 ? 9.828 -8.903 -15.219 1.00 41.25 132 HIS A N 1
ATOM 1053 C CA . HIS A 1 132 ? 9.809 -7.804 -16.185 1.00 41.25 132 HIS A CA 1
ATOM 1054 C C . HIS A 1 132 ? 10.784 -6.678 -15.831 1.00 41.25 132 HIS A C 1
ATOM 1056 O O . HIS A 1 132 ? 10.389 -5.566 -15.499 1.00 41.25 132 HIS A O 1
ATOM 1062 N N . GLY A 1 133 ? 12.061 -6.951 -16.106 1.00 38.06 133 GLY A N 1
ATOM 1063 C CA . GLY A 1 133 ? 13.068 -5.929 -16.372 1.00 38.06 133 GLY A CA 1
ATOM 1064 C C . GLY A 1 133 ? 13.719 -5.395 -15.108 1.00 38.06 133 GLY A C 1
ATOM 1065 O O . GLY A 1 133 ? 13.094 -4.695 -14.327 1.00 38.06 133 GLY A O 1
ATOM 1066 N N . GLU A 1 134 ? 15.000 -5.727 -14.958 1.00 40.72 134 GLU A N 1
ATOM 1067 C CA . GLU A 1 134 ? 15.930 -5.236 -13.944 1.00 40.72 134 GLU A CA 1
ATOM 1068 C C . GLU A 1 134 ? 15.558 -3.856 -13.379 1.00 40.72 134 GLU A C 1
ATOM 1070 O O . GLU A 1 134 ? 15.962 -2.817 -13.904 1.00 40.72 134 GLU A O 1
ATOM 1075 N N . VAL A 1 135 ? 14.848 -3.836 -12.249 1.00 45.44 135 VAL A N 1
ATOM 1076 C CA . VAL A 1 135 ? 14.886 -2.671 -11.373 1.00 45.44 135 VAL A CA 1
ATOM 1077 C C . VAL A 1 135 ? 16.290 -2.671 -10.781 1.00 45.44 135 VAL A C 1
ATOM 1079 O O . VAL A 1 135 ? 16.577 -3.364 -9.801 1.00 45.44 135 VAL A O 1
ATOM 1082 N N . GLN A 1 136 ? 17.210 -1.962 -11.441 1.00 44.41 136 GLN A N 1
ATOM 1083 C CA . GLN A 1 136 ? 18.529 -1.671 -10.895 1.00 44.41 136 GLN A CA 1
ATOM 1084 C C . GLN A 1 136 ? 18.330 -0.768 -9.681 1.00 44.41 136 GLN A C 1
ATOM 1086 O O . GLN A 1 136 ? 18.353 0.456 -9.769 1.00 44.41 136 GLN A O 1
ATOM 1091 N N . PHE A 1 137 ? 18.127 -1.385 -8.520 1.00 51.34 137 PHE A N 1
ATOM 1092 C CA . PHE A 1 137 ? 18.389 -0.724 -7.255 1.00 51.34 137 PHE A CA 1
ATOM 1093 C C . PHE A 1 137 ? 19.883 -0.440 -7.248 1.00 51.34 137 PHE A C 1
ATOM 1095 O O . PHE A 1 137 ? 20.679 -1.366 -7.066 1.00 51.34 137 PHE A O 1
ATOM 1102 N N . LEU A 1 138 ? 20.245 0.813 -7.538 1.00 40.06 138 LEU A N 1
ATOM 1103 C CA . LEU A 1 138 ? 21.618 1.286 -7.441 1.00 40.06 138 LEU A CA 1
ATOM 1104 C C . LEU A 1 138 ? 22.201 0.739 -6.131 1.00 40.06 138 LEU A C 1
ATOM 1106 O O . LEU A 1 138 ? 21.598 0.936 -5.068 1.00 40.06 138 LEU A O 1
ATOM 1110 N N . PRO A 1 139 ? 23.316 -0.011 -6.175 1.00 40.00 139 PRO A N 1
ATOM 1111 C CA . PRO A 1 139 ? 24.020 -0.313 -4.946 1.00 40.00 139 PRO A CA 1
ATOM 1112 C C . PRO A 1 139 ? 24.364 1.030 -4.285 1.00 40.00 139 PRO A C 1
ATOM 1114 O O . PRO A 1 139 ? 24.673 1.985 -5.005 1.00 40.00 139 PRO A O 1
ATOM 1117 N N . PRO A 1 140 ? 24.306 1.142 -2.944 1.00 39.81 140 PRO A N 1
ATOM 1118 C CA . PRO A 1 140 ? 24.924 2.285 -2.289 1.00 39.81 140 PRO A CA 1
ATOM 1119 C C . PRO A 1 140 ? 26.352 2.376 -2.826 1.00 39.81 140 PRO A C 1
ATOM 1121 O O . PRO A 1 140 ? 27.033 1.350 -2.898 1.00 39.81 140 PRO A O 1
ATOM 1124 N N . GLU A 1 141 ? 26.758 3.559 -3.289 1.00 44.81 141 GLU A N 1
ATOM 1125 C CA . GLU A 1 141 ? 28.112 3.811 -3.776 1.00 44.81 141 GLU A CA 1
ATOM 1126 C C . GLU A 1 141 ? 29.110 3.582 -2.632 1.00 44.81 141 GLU A C 1
ATOM 1128 O O . GLU A 1 141 ? 29.549 4.510 -1.958 1.00 44.81 141 GLU A O 1
ATOM 1133 N N . ASP A 1 142 ? 29.469 2.324 -2.386 1.00 45.34 142 ASP A N 1
ATOM 1134 C CA . ASP A 1 142 ? 30.652 1.978 -1.621 1.00 45.34 142 ASP A CA 1
ATOM 1135 C C . ASP A 1 142 ? 31.826 2.176 -2.579 1.00 45.34 142 ASP A C 1
ATOM 1137 O O . ASP A 1 142 ? 32.089 1.375 -3.483 1.00 45.34 142 ASP A O 1
ATOM 1141 N N . GLY A 1 143 ? 32.415 3.367 -2.465 1.00 50.03 143 GLY A N 1
ATOM 1142 C CA . GLY A 1 143 ? 33.346 3.966 -3.407 1.00 50.03 143 GLY A CA 1
ATOM 1143 C C . GLY A 1 143 ? 34.550 3.093 -3.736 1.00 50.03 143 GLY A C 1
ATOM 1144 O O . GLY A 1 143 ? 35.631 3.262 -3.177 1.00 50.03 143 GLY A O 1
ATOM 1145 N N . THR A 1 144 ? 34.397 2.239 -4.742 1.00 47.62 144 THR A N 1
ATOM 1146 C CA . THR A 1 144 ? 35.515 1.540 -5.367 1.00 47.62 144 THR A CA 1
ATOM 1147 C C . THR A 1 144 ? 35.495 1.844 -6.857 1.00 47.62 144 THR A C 1
ATOM 1149 O O . THR A 1 144 ? 34.713 1.288 -7.623 1.00 47.62 144 THR A O 1
ATOM 1152 N N . ALA A 1 145 ? 36.343 2.794 -7.255 1.00 42.47 145 ALA A N 1
ATOM 1153 C CA . ALA A 1 145 ? 36.575 3.152 -8.648 1.00 42.47 145 ALA A CA 1
ATOM 1154 C C . ALA A 1 145 ? 36.970 1.915 -9.484 1.00 42.47 145 ALA A C 1
ATOM 1156 O O . ALA A 1 145 ? 37.663 1.031 -8.967 1.00 42.47 145 ALA A O 1
ATOM 1157 N N . PRO A 1 146 ? 36.599 1.847 -10.776 1.00 36.78 146 PRO A N 1
ATOM 1158 C CA . PRO A 1 146 ? 37.002 0.732 -11.620 1.00 36.78 146 PRO A CA 1
ATOM 1159 C C . PRO A 1 146 ? 38.513 0.808 -11.904 1.00 36.78 146 PRO A C 1
ATOM 1161 O O . PRO A 1 146 ? 39.015 1.886 -12.246 1.00 36.78 146 PRO A O 1
ATOM 1164 N N . PRO A 1 147 ? 39.263 -0.304 -11.798 1.00 53.38 147 PRO A N 1
ATOM 1165 C CA . PRO A 1 147 ? 40.624 -0.340 -12.307 1.00 53.38 147 PRO A CA 1
ATOM 1166 C C . PRO A 1 147 ? 40.596 -0.317 -13.843 1.00 53.38 147 PRO A C 1
ATOM 1168 O O . PRO A 1 147 ? 39.758 -0.967 -14.472 1.00 53.38 147 PRO A O 1
ATOM 1171 N N . ARG A 1 148 ? 41.509 0.464 -14.427 1.00 51.59 148 ARG A N 1
ATOM 1172 C CA . ARG A 1 148 ? 41.885 0.374 -15.844 1.00 51.59 148 ARG A CA 1
ATOM 1173 C C . ARG A 1 148 ? 42.702 -0.882 -16.111 1.00 51.59 148 ARG A C 1
ATOM 1175 O O . ARG A 1 148 ? 43.493 -1.252 -15.215 1.00 51.59 148 ARG A O 1
#

Nearest PDB structures (foldseek):
  1l3p-assembly1_A-2  TM=4.138E-01  e=3.979E+00  Phleum pratense
  8fd1-assembly1_B  TM=2.721E-01  e=4.652E+00  Bos taurus
  8fd1-assembly1_A  TM=2.958E-01  e=6.039E+00  Bos taurus